Protein AF-A0A507BFT0-F1 (afdb_monomer_lite)

Sequence (90 aa):
MASFDPEDTSLRLNYLRGAVVVVITGSADGMGREAEKAARLAAEFSDRVAFVPMGICSHADTLSLFKKAVSLGGGIDHVITNGAIMEHPG

Structure (mmCIF, N/CA/C/O backbone):
data_AF-A0A507BFT0-F1
#
_entry.id   AF-A0A507BFT0-F1
#
loop_
_atom_site.group_PDB
_atom_site.id
_atom_site.type_symbol
_atom_site.label_atom_id
_atom_site.label_alt_id
_atom_site.label_comp_id
_atom_site.label_asym_id
_atom_site.label_entity_id
_atom_site.label_seq_id
_atom_site.pdbx_PDB_ins_code
_atom_site.Cartn_x
_atom_site.Cartn_y
_atom_site.Cartn_z
_atom_site.occupancy
_atom_site.B_iso_or_equiv
_atom_site.auth_seq_id
_atom_site.auth_comp_id
_atom_site.auth_asym_id
_atom_site.auth_at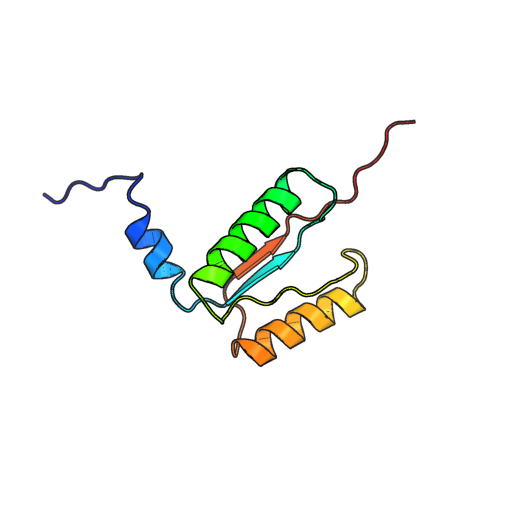om_id
_atom_site.pdbx_PDB_model_num
ATOM 1 N N . MET A 1 1 ? -30.396 25.479 7.203 1.00 43.06 1 MET A N 1
ATOM 2 C CA . MET A 1 1 ? -29.794 24.739 6.072 1.00 43.06 1 MET A CA 1
ATOM 3 C C . MET A 1 1 ? -28.321 24.579 6.384 1.00 43.06 1 MET A C 1
ATOM 5 O O . MET A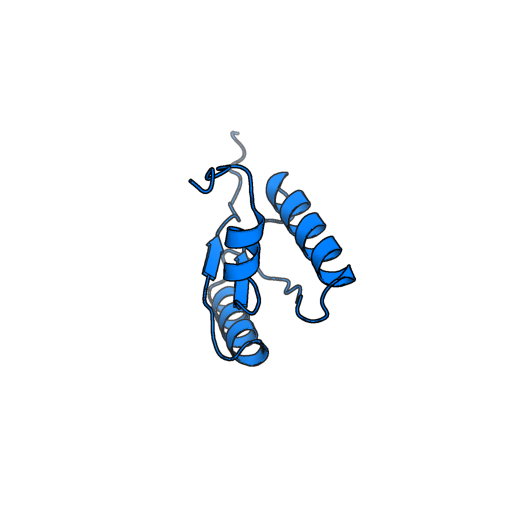 1 1 ? -27.675 25.593 6.601 1.00 43.06 1 MET A O 1
ATOM 9 N N . ALA A 1 2 ? -27.820 23.351 6.509 1.00 49.31 2 ALA A N 1
ATOM 10 C CA . ALA A 1 2 ? -26.383 23.128 6.652 1.00 49.31 2 ALA A CA 1
ATOM 11 C C . ALA A 1 2 ? -25.720 23.416 5.297 1.00 49.31 2 ALA A C 1
ATOM 13 O O . ALA A 1 2 ? -26.146 22.861 4.284 1.00 49.31 2 ALA A O 1
ATOM 14 N N . SER A 1 3 ? -24.752 24.332 5.262 1.00 56.78 3 SER A N 1
ATOM 15 C CA . SER A 1 3 ? -23.942 24.592 4.073 1.00 56.78 3 SER A CA 1
ATOM 16 C C . SER A 1 3 ? -22.963 23.437 3.889 1.00 56.78 3 SER A C 1
ATOM 18 O O . SER A 1 3 ? -22.188 23.140 4.793 1.00 56.78 3 SER A O 1
ATOM 20 N N . PHE A 1 4 ? -23.014 22.780 2.735 1.00 55.12 4 PHE A N 1
ATOM 21 C CA . PHE A 1 4 ? -21.985 21.836 2.319 1.00 55.12 4 PHE A CA 1
ATOM 22 C C . PHE A 1 4 ? -20.773 22.644 1.850 1.00 55.12 4 PHE A C 1
ATOM 24 O O . PHE A 1 4 ? -20.865 23.332 0.834 1.00 55.12 4 PHE A O 1
ATOM 31 N N . ASP A 1 5 ? -19.679 22.600 2.610 1.00 68.25 5 ASP A N 1
ATOM 32 C CA . ASP A 1 5 ? -18.383 23.097 2.155 1.00 68.25 5 ASP A CA 1
ATOM 33 C C . ASP A 1 5 ? -17.667 21.952 1.409 1.00 68.25 5 ASP A C 1
ATOM 35 O O . ASP A 1 5 ? -17.313 20.947 2.029 1.00 68.25 5 ASP A O 1
ATOM 39 N N . PRO A 1 6 ? -17.493 22.039 0.079 1.00 57.53 6 PRO A N 1
ATOM 40 C CA . PRO A 1 6 ? -16.840 20.995 -0.710 1.00 57.53 6 PRO A CA 1
ATOM 41 C C . PRO A 1 6 ? -15.352 20.794 -0.371 1.00 57.53 6 PRO A C 1
ATOM 43 O O . PRO A 1 6 ? -14.798 19.748 -0.733 1.00 57.53 6 PRO A O 1
ATOM 46 N N . GLU A 1 7 ? -14.733 21.752 0.325 1.00 71.38 7 GLU A N 1
ATOM 47 C CA . GLU A 1 7 ? -13.356 21.688 0.827 1.00 71.38 7 GLU A CA 1
ATOM 48 C C . GLU A 1 7 ? -13.275 21.129 2.259 1.00 71.38 7 GLU A C 1
ATOM 50 O O . GLU A 1 7 ? -12.181 20.853 2.760 1.00 71.38 7 GLU A O 1
ATOM 55 N N . ASP A 1 8 ? -14.416 20.886 2.918 1.00 68.88 8 ASP A N 1
ATOM 56 C CA . ASP A 1 8 ? -14.452 20.215 4.215 1.00 68.88 8 ASP A CA 1
ATOM 57 C C . ASP A 1 8 ? -14.111 18.725 4.048 1.00 68.88 8 ASP A C 1
ATOM 59 O O . ASP A 1 8 ? -14.937 17.849 3.765 1.00 68.88 8 ASP A O 1
ATOM 63 N N . THR A 1 9 ? -12.825 18.432 4.213 1.00 68.00 9 THR A N 1
ATOM 64 C CA . THR A 1 9 ? -12.262 17.086 4.093 1.00 68.00 9 THR A CA 1
ATOM 65 C C . THR A 1 9 ? -12.562 16.198 5.300 1.00 68.00 9 THR A C 1
ATOM 67 O O . THR A 1 9 ? -12.282 15.001 5.237 1.00 68.00 9 THR A O 1
ATOM 70 N N . SER A 1 10 ? -13.172 16.710 6.375 1.00 70.12 10 SER A N 1
ATOM 71 C CA . SER A 1 10 ? -13.398 15.953 7.616 1.00 70.12 10 SER A CA 1
ATOM 72 C C . SER A 1 10 ? -14.287 14.719 7.412 1.00 70.12 10 SER A C 1
ATOM 74 O O . SER A 1 10 ? -13.986 13.639 7.923 1.00 70.12 10 SER A O 1
ATOM 76 N N . LEU A 1 11 ? -15.334 14.835 6.591 1.00 60.00 11 LEU A N 1
ATOM 77 C CA . LEU A 1 11 ? -16.202 13.722 6.191 1.00 60.00 11 LEU A CA 1
ATOM 78 C C . LEU A 1 11 ? -15.452 12.678 5.350 1.00 60.00 11 LEU A C 1
ATOM 80 O O . LEU A 1 11 ? -15.611 11.478 5.575 1.00 60.00 11 LEU A O 1
ATOM 84 N N . ARG A 1 12 ? -14.590 13.123 4.425 1.00 65.25 12 ARG A N 1
ATOM 85 C CA . ARG A 1 12 ? -13.759 12.242 3.581 1.00 65.25 12 ARG A CA 1
ATOM 86 C C . ARG A 1 12 ? -12.696 11.510 4.405 1.00 65.25 12 ARG A C 1
ATOM 88 O O . ARG A 1 12 ? -12.455 10.327 4.189 1.00 65.25 12 ARG A O 1
ATOM 95 N N . LEU A 1 13 ? -12.103 12.188 5.384 1.00 67.44 13 LEU A N 1
ATOM 96 C CA . LEU A 1 13 ? -11.120 11.612 6.300 1.00 67.44 13 LEU A CA 1
ATOM 97 C C . LEU A 1 13 ? -11.761 10.628 7.283 1.00 67.44 13 LEU A C 1
ATOM 99 O O . LEU A 1 13 ? -11.177 9.586 7.569 1.00 67.44 13 LEU A O 1
ATOM 103 N N . ASN A 1 14 ? -12.978 10.907 7.756 1.00 69.50 14 ASN A N 1
ATOM 104 C CA . ASN A 1 14 ? -13.727 9.969 8.593 1.00 69.50 14 ASN A CA 1
ATOM 105 C C . ASN A 1 14 ? -14.100 8.686 7.842 1.00 69.50 14 ASN A C 1
ATOM 107 O O . ASN A 1 14 ? -14.066 7.620 8.445 1.00 69.50 14 ASN A O 1
ATOM 111 N N . TYR A 1 15 ? -14.400 8.764 6.543 1.00 66.50 15 TYR A N 1
ATOM 112 C CA . TYR A 1 15 ? -14.630 7.578 5.711 1.00 66.50 15 T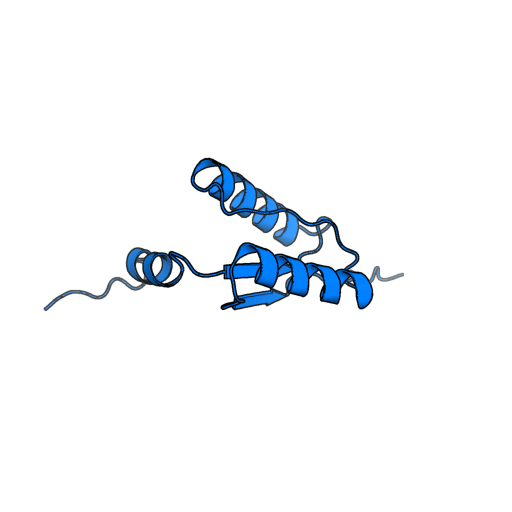YR A CA 1
ATOM 113 C C . TYR A 1 15 ? -13.383 6.682 5.612 1.00 66.50 15 TYR A C 1
ATOM 115 O O . TYR A 1 15 ? -13.491 5.461 5.635 1.00 66.50 15 TYR A O 1
ATOM 123 N N . LEU A 1 16 ? -12.190 7.279 5.565 1.00 70.44 16 LEU A N 1
ATOM 124 C CA . LEU A 1 16 ? -10.923 6.542 5.531 1.00 70.44 16 LEU A CA 1
ATOM 125 C C . LEU A 1 16 ? -10.472 6.047 6.914 1.00 70.44 16 LEU A C 1
ATOM 127 O O . LEU A 1 16 ? -9.509 5.284 7.019 1.00 70.44 16 LEU A O 1
ATOM 131 N N . ARG A 1 17 ? -11.141 6.461 7.996 1.00 74.19 17 ARG A N 1
ATOM 132 C CA . ARG A 1 17 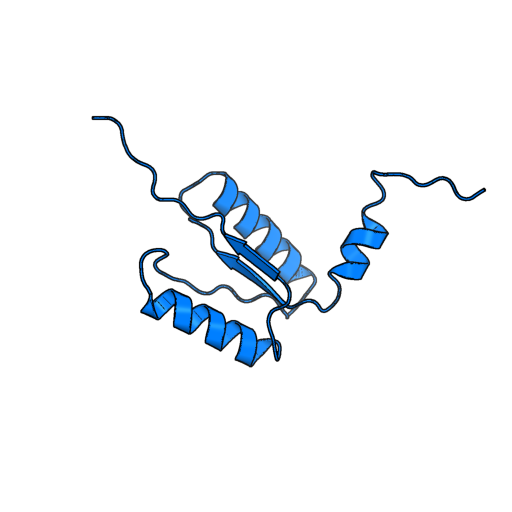? -10.760 6.080 9.356 1.00 74.19 17 ARG A CA 1
ATOM 133 C C . ARG A 1 17 ? -11.018 4.588 9.572 1.00 74.19 17 ARG A C 1
ATOM 135 O O . ARG A 1 17 ? -12.153 4.151 9.707 1.00 74.19 17 ARG A O 1
ATOM 142 N N . GLY A 1 18 ? -9.932 3.827 9.683 1.00 74.62 18 GLY A N 1
ATOM 143 C CA . GLY A 1 18 ? -9.967 2.376 9.874 1.00 74.62 18 GLY A CA 1
ATOM 144 C C . GLY A 1 18 ? -9.896 1.572 8.576 1.00 74.62 18 GLY A C 1
ATOM 145 O O . GLY A 1 18 ? -9.757 0.356 8.664 1.00 74.62 18 GLY A O 1
ATOM 146 N N . ALA A 1 19 ? -9.928 2.233 7.415 1.00 80.75 19 ALA A N 1
ATOM 147 C CA . ALA A 1 19 ? -9.739 1.581 6.129 1.00 80.75 19 ALA A CA 1
ATOM 148 C C . ALA A 1 19 ? -8.294 1.090 5.964 1.00 80.75 19 ALA A C 1
ATOM 150 O O . ALA A 1 19 ? -7.335 1.753 6.377 1.00 80.75 19 ALA A O 1
ATOM 151 N N . VAL A 1 20 ? -8.133 -0.055 5.311 1.00 83.81 20 VAL A N 1
ATOM 152 C CA . VAL A 1 20 ? -6.837 -0.592 4.898 1.00 83.81 20 VAL A CA 1
ATOM 153 C C . VAL A 1 20 ? -6.568 -0.133 3.473 1.00 83.81 20 VAL A C 1
ATOM 155 O O . VAL A 1 20 ? -7.177 -0.614 2.513 1.00 83.81 20 VAL A O 1
ATOM 158 N N . VAL A 1 21 ? -5.644 0.817 3.339 1.00 83.00 21 VAL A N 1
ATOM 159 C CA . VAL A 1 21 ? -5.271 1.419 2.056 1.00 83.00 21 VAL A CA 1
ATOM 160 C C . VAL A 1 21 ? -3.897 0.912 1.635 1.00 83.00 21 VAL A C 1
ATOM 162 O O . VAL A 1 21 ? -2.914 1.085 2.354 1.00 83.00 21 VAL A O 1
ATOM 165 N N . VAL A 1 22 ? -3.819 0.311 0.449 1.00 81.56 22 VAL A N 1
ATOM 166 C CA . VAL A 1 22 ? -2.556 -0.106 -0.171 1.00 81.56 22 VAL A CA 1
ATOM 167 C C . VAL A 1 22 ? -2.156 0.920 -1.224 1.00 81.56 22 VAL A C 1
ATOM 169 O O . VAL A 1 22 ? -2.889 1.141 -2.187 1.00 81.56 22 VAL A O 1
ATOM 172 N N . VAL A 1 23 ? -0.979 1.528 -1.068 1.00 82.69 23 VAL A N 1
ATOM 173 C CA . VAL A 1 23 ? -0.420 2.481 -2.038 1.00 82.69 23 VAL A CA 1
ATOM 174 C C . VAL A 1 23 ? 0.806 1.862 -2.699 1.00 82.69 23 VAL A C 1
ATOM 176 O O . VAL A 1 23 ? 1.786 1.550 -2.029 1.00 82.69 23 VAL A O 1
ATOM 179 N N . ILE A 1 24 ? 0.750 1.689 -4.018 1.00 81.56 24 ILE A N 1
ATOM 180 C CA . ILE A 1 24 ? 1.855 1.185 -4.840 1.00 81.56 24 ILE A CA 1
ATOM 181 C C . ILE A 1 24 ? 2.422 2.371 -5.611 1.00 81.56 24 ILE A C 1
ATOM 183 O O . ILE A 1 24 ? 1.722 2.959 -6.432 1.00 81.56 24 ILE A O 1
ATOM 187 N N . THR A 1 25 ? 3.676 2.740 -5.361 1.00 79.31 25 THR A N 1
ATOM 188 C CA . THR A 1 25 ? 4.291 3.929 -5.966 1.00 79.31 25 THR A CA 1
ATOM 189 C C . THR A 1 25 ? 5.760 3.706 -6.317 1.00 79.31 25 THR A C 1
ATOM 191 O O . THR A 1 25 ? 6.428 2.868 -5.710 1.00 79.31 25 THR A O 1
ATOM 194 N N . GLY A 1 26 ? 6.259 4.433 -7.320 1.00 73.62 26 GLY A N 1
ATOM 195 C CA . GLY A 1 26 ? 7.678 4.477 -7.650 1.00 73.62 26 GLY A CA 1
ATOM 196 C C . GLY A 1 26 ? 8.389 5.524 -6.795 1.00 73.62 26 GLY A C 1
ATOM 197 O O . GLY A 1 26 ? 8.101 6.708 -6.896 1.00 73.62 26 GLY A O 1
ATOM 198 N N . SER A 1 27 ? 9.371 5.125 -5.983 1.00 61.78 27 SER A N 1
ATOM 199 C CA . SER A 1 27 ? 10.121 6.070 -5.130 1.00 61.78 27 SER A CA 1
ATOM 200 C C . SER A 1 27 ? 10.976 7.083 -5.912 1.00 61.78 27 SER A C 1
ATOM 202 O O . SER A 1 27 ? 11.466 8.065 -5.349 1.00 61.78 27 SER A O 1
ATOM 204 N N . ALA A 1 28 ? 11.178 6.848 -7.212 1.00 60.34 28 ALA A N 1
ATOM 205 C CA . ALA A 1 28 ? 12.015 7.677 -8.070 1.00 60.34 28 ALA A CA 1
ATOM 206 C C . ALA A 1 28 ? 11.286 8.898 -8.658 1.00 60.34 28 ALA A C 1
ATOM 208 O O . ALA A 1 28 ? 11.961 9.845 -9.065 1.00 60.34 28 ALA A O 1
ATOM 209 N N . ASP A 1 29 ? 9.949 8.906 -8.689 1.00 63.47 29 ASP A N 1
ATOM 210 C CA . ASP A 1 29 ? 9.166 10.005 -9.258 1.00 63.47 29 ASP A CA 1
ATOM 211 C C . ASP A 1 29 ? 8.746 11.045 -8.195 1.00 63.47 29 ASP A C 1
ATOM 213 O O . ASP A 1 29 ? 8.798 10.812 -6.983 1.00 63.47 29 ASP A O 1
ATOM 217 N N . GLY A 1 30 ? 8.395 12.254 -8.650 1.00 66.06 30 GLY A N 1
ATOM 218 C CA . GLY A 1 30 ? 8.020 13.358 -7.760 1.00 66.06 30 GLY A CA 1
ATOM 219 C C . GLY A 1 30 ? 6.783 13.053 -6.911 1.00 66.06 30 GLY A C 1
ATOM 220 O O . GLY A 1 30 ? 6.709 13.503 -5.773 1.00 66.06 30 GLY A O 1
ATOM 221 N N . MET A 1 31 ? 5.844 12.248 -7.420 1.00 69.75 31 MET A N 1
ATOM 222 C CA . MET A 1 31 ? 4.608 11.911 -6.709 1.00 69.75 31 MET A CA 1
ATOM 223 C C . MET A 1 31 ? 4.820 10.818 -5.657 1.00 69.75 31 MET A C 1
ATOM 225 O O . MET A 1 31 ? 4.207 10.872 -4.594 1.00 69.75 31 MET A O 1
ATOM 229 N N . GLY A 1 32 ? 5.711 9.862 -5.899 1.00 70.06 32 GLY A N 1
ATOM 230 C CA . GLY A 1 32 ? 6.053 8.800 -4.965 1.00 70.06 32 GLY A CA 1
ATOM 231 C C . GLY A 1 32 ? 6.816 9.306 -3.756 1.00 70.06 32 GLY A C 1
ATOM 232 O O . GLY A 1 32 ? 6.561 8.843 -2.646 1.00 70.06 32 GLY A O 1
ATOM 233 N N . ARG A 1 33 ? 7.654 10.337 -3.921 1.00 71.88 33 ARG A N 1
ATOM 234 C CA . ARG A 1 33 ? 8.259 11.038 -2.775 1.00 71.88 33 ARG A CA 1
ATOM 235 C C . ARG A 1 33 ? 7.221 11.757 -1.920 1.00 71.88 33 ARG A C 1
ATOM 237 O O . ARG A 1 33 ? 7.329 11.725 -0.697 1.00 71.88 33 ARG A O 1
ATOM 244 N N . GLU A 1 34 ? 6.224 12.394 -2.530 1.00 77.88 34 GLU A N 1
ATOM 245 C CA . GLU A 1 34 ? 5.151 13.053 -1.775 1.00 77.88 34 GLU A CA 1
ATOM 246 C C . GLU A 1 34 ? 4.225 12.036 -1.094 1.00 77.88 34 GLU A C 1
ATOM 248 O O . GLU A 1 34 ? 3.866 12.223 0.068 1.00 77.88 34 GLU A O 1
ATOM 253 N N . ALA A 1 35 ? 3.922 10.910 -1.748 1.00 74.44 35 ALA A N 1
ATOM 254 C CA . ALA A 1 35 ? 3.197 9.799 -1.133 1.00 74.44 35 ALA A CA 1
ATOM 255 C C . ALA A 1 35 ? 3.973 9.195 0.051 1.00 74.44 35 ALA A C 1
ATOM 257 O O . ALA A 1 35 ? 3.389 8.933 1.102 1.00 74.44 35 ALA A O 1
ATOM 258 N N . GLU A 1 36 ? 5.294 9.028 -0.077 1.00 77.31 36 GLU A N 1
ATOM 259 C CA . GLU A 1 36 ? 6.152 8.569 1.017 1.00 77.31 36 GLU A CA 1
ATOM 260 C C . GLU A 1 36 ? 6.159 9.567 2.182 1.00 77.31 36 GLU A C 1
ATOM 262 O O . GLU A 1 36 ? 5.979 9.161 3.331 1.00 77.31 36 GLU A O 1
ATOM 267 N N . LYS A 1 37 ? 6.317 10.870 1.914 1.00 79.31 37 LYS A N 1
ATOM 268 C CA . LYS A 1 37 ? 6.241 11.917 2.949 1.00 79.31 37 LYS A CA 1
ATOM 269 C C . LYS A 1 37 ? 4.892 11.909 3.662 1.00 79.31 37 LYS A C 1
ATOM 271 O O . LYS A 1 37 ? 4.867 11.939 4.890 1.00 79.31 37 LYS A O 1
ATOM 276 N N . ALA A 1 38 ? 3.789 11.831 2.918 1.00 77.94 38 ALA A N 1
ATOM 277 C CA . ALA A 1 38 ? 2.446 11.771 3.487 1.00 77.94 38 ALA A CA 1
ATOM 278 C C . ALA A 1 38 ? 2.261 10.525 4.367 1.00 77.94 38 ALA A C 1
ATOM 280 O O . ALA A 1 38 ? 1.728 10.627 5.470 1.00 77.94 38 ALA A O 1
ATOM 281 N N . ALA A 1 39 ? 2.761 9.366 3.928 1.00 77.38 39 ALA A N 1
ATOM 282 C CA . ALA A 1 39 ? 2.727 8.137 4.716 1.00 77.38 39 ALA A CA 1
ATOM 283 C C . ALA A 1 39 ? 3.594 8.232 5.983 1.00 77.38 39 ALA A C 1
ATOM 285 O O . ALA A 1 39 ? 3.185 7.758 7.040 1.00 77.38 39 ALA A O 1
ATOM 286 N N . ARG A 1 40 ? 4.771 8.867 5.913 1.00 80.25 40 ARG A N 1
ATOM 287 C CA . ARG A 1 40 ? 5.640 9.088 7.083 1.00 80.25 40 ARG A CA 1
ATOM 288 C C . ARG A 1 40 ? 4.990 10.020 8.095 1.00 80.25 40 ARG A C 1
ATOM 290 O O . ARG A 1 40 ? 4.994 9.700 9.275 1.00 80.25 40 ARG A O 1
ATOM 297 N N . LEU A 1 41 ? 4.374 11.105 7.631 1.00 79.00 41 LEU A N 1
ATOM 298 C CA . LEU A 1 41 ? 3.595 11.993 8.488 1.00 79.00 41 LEU A CA 1
ATOM 299 C C . LEU A 1 41 ? 2.429 11.233 9.131 1.00 79.00 41 LEU A C 1
ATOM 301 O O . LEU A 1 41 ? 2.231 11.321 10.334 1.00 79.00 41 LEU A O 1
ATOM 305 N N . ALA A 1 42 ? 1.700 10.418 8.363 1.00 76.38 42 ALA A N 1
ATOM 306 C CA . ALA A 1 42 ? 0.638 9.575 8.909 1.00 76.38 42 ALA A CA 1
ATOM 307 C C . ALA A 1 42 ? 1.157 8.591 9.973 1.00 76.38 42 ALA A C 1
ATOM 309 O O . ALA A 1 42 ? 0.456 8.341 10.951 1.00 76.38 42 ALA A O 1
ATOM 310 N N . ALA A 1 43 ? 2.384 8.081 9.823 1.00 78.94 43 ALA A N 1
ATOM 311 C CA . ALA A 1 43 ? 3.018 7.190 10.792 1.00 78.94 43 ALA A CA 1
ATOM 312 C C . ALA A 1 43 ? 3.361 7.882 12.128 1.00 78.94 43 ALA A C 1
ATOM 314 O O . ALA A 1 43 ? 3.446 7.212 13.154 1.00 78.94 43 ALA A O 1
ATOM 315 N N . GLU A 1 44 ? 3.512 9.213 12.154 1.00 78.44 44 GLU A N 1
ATOM 316 C CA . GLU A 1 44 ? 3.664 9.976 13.407 1.00 78.44 44 GLU A CA 1
ATOM 317 C C . GLU A 1 44 ? 2.364 10.006 14.225 1.00 78.44 44 GLU A C 1
ATOM 319 O O . GLU A 1 44 ? 2.398 10.120 15.450 1.00 78.44 44 GLU A O 1
ATOM 324 N N . PHE A 1 45 ? 1.214 9.866 13.557 1.00 74.38 45 PHE A N 1
ATOM 325 C CA . PHE A 1 45 ? -0.115 9.908 14.174 1.00 74.38 45 PHE A CA 1
ATOM 326 C C . PHE A 1 45 ? -0.808 8.538 14.226 1.00 74.38 45 PHE A C 1
ATOM 328 O O . PHE A 1 45 ? -1.894 8.421 14.801 1.00 74.38 45 PHE A O 1
ATOM 335 N N . SER A 1 46 ? -0.216 7.500 13.629 1.00 75.56 46 SER A N 1
ATOM 336 C CA . SER A 1 46 ? -0.770 6.149 13.584 1.00 75.56 46 SER A CA 1
ATOM 337 C C . SER A 1 46 ? 0.318 5.081 13.506 1.00 75.56 46 SER A C 1
ATOM 339 O O . SER A 1 46 ? 1.180 5.094 12.637 1.00 75.56 46 SER A O 1
ATOM 341 N N . ASP A 1 47 ? 0.194 4.064 14.348 1.00 77.75 47 ASP A N 1
ATOM 342 C CA . ASP A 1 47 ? 1.001 2.842 14.330 1.00 77.75 47 ASP A CA 1
ATOM 343 C C . ASP A 1 47 ? 0.609 1.860 13.207 1.00 77.75 47 ASP A C 1
ATOM 345 O O . ASP A 1 47 ? 1.218 0.801 13.057 1.00 77.75 47 ASP A O 1
ATOM 349 N N . ARG A 1 48 ? -0.398 2.199 12.391 1.00 80.62 48 ARG A N 1
ATOM 350 C CA . ARG A 1 48 ? -0.966 1.323 11.351 1.00 80.62 48 ARG A CA 1
ATOM 351 C C . ARG A 1 48 ? -0.384 1.547 9.957 1.00 80.62 48 ARG A C 1
ATOM 353 O O . ARG A 1 48 ? -0.965 1.098 8.971 1.00 80.62 48 ARG A O 1
ATOM 360 N N . VAL A 1 49 ? 0.753 2.230 9.856 1.00 83.69 49 VAL A N 1
ATOM 361 C CA . VAL A 1 49 ? 1.446 2.463 8.584 1.00 83.69 49 VAL A CA 1
ATOM 362 C C . VAL A 1 49 ? 2.587 1.460 8.424 1.00 83.69 49 VAL A C 1
ATOM 364 O O . VAL A 1 49 ? 3.460 1.354 9.281 1.00 83.69 49 VAL A O 1
ATOM 367 N N . ALA A 1 50 ? 2.603 0.737 7.302 1.00 85.81 50 ALA A N 1
ATOM 368 C CA . ALA A 1 50 ? 3.661 -0.210 6.964 1.00 85.81 50 ALA A CA 1
ATOM 369 C C . ALA A 1 50 ? 4.286 0.133 5.608 1.00 85.81 50 ALA A C 1
ATOM 371 O O . ALA A 1 50 ? 3.586 0.260 4.606 1.00 85.81 50 ALA A O 1
ATOM 372 N N . PHE A 1 51 ? 5.616 0.224 5.574 1.00 86.12 51 P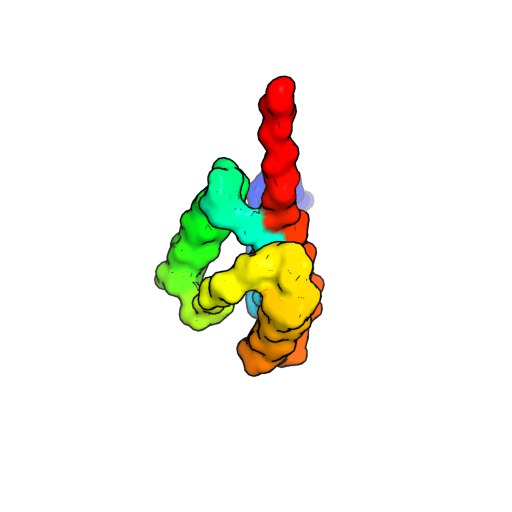HE A N 1
ATOM 373 C CA . PHE A 1 51 ? 6.381 0.390 4.342 1.00 86.12 51 PHE A CA 1
ATOM 374 C C . PHE A 1 51 ? 6.909 -0.967 3.887 1.00 86.12 51 PHE A C 1
ATOM 376 O O . PHE A 1 51 ? 7.577 -1.668 4.648 1.00 86.12 51 PHE A O 1
ATOM 383 N N . VAL A 1 52 ? 6.611 -1.336 2.643 1.00 85.94 52 VAL A N 1
ATOM 384 C CA . VAL A 1 52 ? 7.012 -2.621 2.063 1.00 85.94 52 VAL A CA 1
ATOM 385 C C . VAL A 1 52 ? 7.769 -2.351 0.764 1.00 85.94 52 VAL A C 1
ATOM 387 O O . VAL A 1 52 ? 7.152 -1.941 -0.219 1.00 85.94 52 VAL A O 1
ATOM 390 N N . PRO A 1 53 ? 9.097 -2.559 0.734 1.00 83.69 53 PRO A N 1
ATOM 391 C CA . PRO A 1 53 ? 9.855 -2.524 -0.509 1.00 83.69 53 PRO A CA 1
ATOM 392 C C . PRO A 1 53 ? 9.331 -3.585 -1.481 1.00 83.69 53 PRO A C 1
ATOM 394 O O . PRO A 1 53 ? 9.138 -4.737 -1.093 1.00 83.69 53 PRO A O 1
ATOM 397 N N . MET A 1 54 ? 9.114 -3.204 -2.738 1.00 84.81 54 MET A N 1
ATOM 398 C CA . MET A 1 54 ? 8.676 -4.123 -3.788 1.00 84.81 54 MET A CA 1
ATOM 399 C C . MET A 1 54 ? 9.164 -3.677 -5.166 1.00 84.81 54 MET A C 1
ATOM 401 O O . MET A 1 54 ? 9.291 -2.480 -5.434 1.00 84.81 54 MET A O 1
ATOM 405 N N . GLY A 1 55 ? 9.373 -4.630 -6.070 1.00 84.94 55 GLY A N 1
ATOM 406 C CA . GLY A 1 55 ? 9.462 -4.368 -7.500 1.00 84.94 55 GLY A CA 1
ATOM 407 C C . GLY A 1 55 ? 8.067 -4.272 -8.111 1.00 84.94 55 GLY A C 1
ATOM 408 O O . GLY A 1 55 ? 7.335 -5.256 -8.135 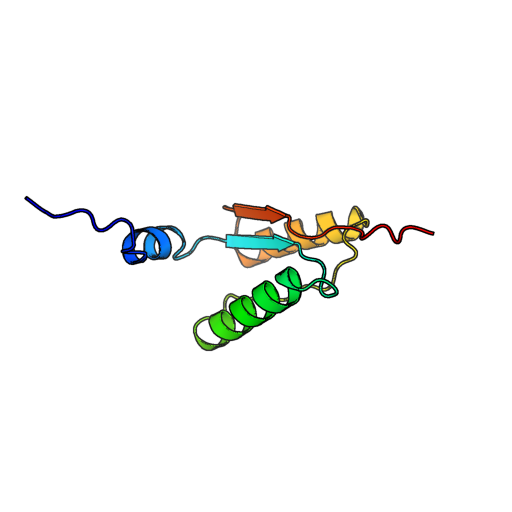1.00 84.94 55 GLY A O 1
ATOM 409 N N . ILE A 1 56 ? 7.698 -3.114 -8.666 1.00 81.56 56 ILE A N 1
ATOM 410 C CA . ILE A 1 56 ? 6.358 -2.911 -9.251 1.00 81.56 56 ILE A CA 1
ATOM 411 C C . ILE A 1 56 ? 6.043 -3.845 -10.430 1.00 81.56 56 ILE A C 1
ATOM 413 O O . ILE A 1 56 ? 4.891 -4.198 -10.654 1.00 81.56 56 ILE A O 1
ATOM 417 N N . CYS A 1 57 ? 7.071 -4.298 -11.153 1.00 84.75 57 CYS A N 1
ATOM 418 C CA . CYS A 1 57 ? 6.922 -5.263 -12.245 1.00 84.75 57 CYS A CA 1
ATOM 419 C C . CYS A 1 57 ? 6.951 -6.727 -11.767 1.00 84.75 57 CYS A C 1
ATOM 421 O O . CYS A 1 57 ? 6.765 -7.640 -12.570 1.00 84.75 57 CYS A O 1
ATOM 423 N N . SER A 1 58 ? 7.213 -6.977 -10.479 1.00 87.62 58 SER A N 1
ATOM 424 C CA . SER A 1 58 ? 7.260 -8.324 -9.911 1.00 87.62 58 SER A CA 1
ATOM 425 C C . SER A 1 58 ? 5.862 -8.749 -9.472 1.00 87.62 58 SER A C 1
ATOM 427 O O . SER A 1 58 ? 5.298 -8.234 -8.502 1.00 87.62 58 SER A O 1
ATOM 429 N N . HIS A 1 59 ? 5.303 -9.744 -10.164 1.00 89.38 59 HIS A N 1
ATOM 430 C CA . HIS A 1 59 ? 4.052 -10.374 -9.744 1.00 89.38 59 HIS A CA 1
ATOM 431 C C . HIS A 1 59 ? 4.169 -10.980 -8.336 1.00 89.38 59 HIS A C 1
ATOM 433 O O . HIS A 1 59 ? 3.248 -10.854 -7.530 1.00 89.38 59 HIS A O 1
ATOM 439 N N . ALA A 1 60 ? 5.310 -11.603 -8.025 1.00 92.62 60 ALA A N 1
ATOM 440 C CA . ALA A 1 60 ? 5.553 -12.219 -6.724 1.00 92.62 60 ALA A CA 1
ATOM 441 C C . ALA A 1 60 ? 5.568 -11.181 -5.591 1.00 92.62 60 ALA A C 1
ATOM 443 O O . ALA A 1 60 ? 4.960 -11.411 -4.541 1.00 92.62 60 ALA A O 1
ATOM 444 N N . ASP A 1 61 ? 6.197 -10.026 -5.813 1.00 91.00 61 ASP A N 1
ATOM 445 C CA . ASP A 1 61 ? 6.262 -8.956 -4.812 1.00 91.00 61 ASP A CA 1
ATOM 446 C C . ASP A 1 61 ? 4.890 -8.313 -4.634 1.00 91.00 61 ASP A C 1
ATOM 448 O O . ASP A 1 61 ? 4.454 -8.088 -3.507 1.00 91.00 61 ASP A O 1
ATOM 452 N N . THR A 1 62 ? 4.173 -8.095 -5.739 1.00 90.25 62 THR A N 1
ATOM 453 C CA . THR A 1 62 ? 2.802 -7.577 -5.716 1.00 90.25 62 THR A CA 1
ATOM 454 C C . THR A 1 62 ? 1.908 -8.509 -4.902 1.00 90.25 62 THR A C 1
ATOM 456 O O . THR A 1 62 ? 1.300 -8.088 -3.923 1.00 90.25 62 THR A O 1
ATOM 459 N N . LEU A 1 63 ? 1.892 -9.808 -5.210 1.00 92.75 63 LEU A N 1
ATOM 460 C CA . LEU A 1 63 ? 1.115 -10.788 -4.448 1.00 92.75 63 LEU A CA 1
ATOM 461 C C . LEU A 1 63 ? 1.502 -10.805 -2.960 1.00 92.75 63 LEU A C 1
ATOM 463 O O . LEU A 1 63 ? 0.633 -10.922 -2.094 1.00 92.75 63 LEU A O 1
ATOM 467 N N . SER A 1 64 ? 2.794 -10.678 -2.657 1.00 92.31 64 SER A N 1
ATOM 468 C CA . SER A 1 64 ? 3.299 -10.631 -1.283 1.00 92.31 64 SER A CA 1
ATOM 469 C C . SER A 1 64 ? 2.830 -9.380 -0.538 1.00 92.31 64 SER A C 1
ATOM 471 O O . SER A 1 64 ? 2.413 -9.493 0.616 1.00 92.31 64 SER A O 1
ATOM 473 N N . LEU A 1 65 ? 2.808 -8.216 -1.196 1.00 91.62 65 LEU A N 1
ATOM 474 C CA . LEU A 1 65 ? 2.261 -6.972 -0.649 1.00 91.62 65 LEU A CA 1
ATOM 475 C C . LEU A 1 65 ? 0.780 -7.132 -0.288 1.00 91.62 65 LEU A C 1
ATOM 477 O O . LEU A 1 65 ? 0.393 -6.842 0.843 1.00 91.62 65 LEU A O 1
ATOM 481 N N . PHE A 1 66 ? -0.038 -7.645 -1.210 1.00 93.25 66 PHE A N 1
ATOM 482 C CA . PHE A 1 66 ? -1.469 -7.854 -0.968 1.00 93.25 66 PHE A CA 1
ATOM 483 C C . PHE A 1 66 ? -1.715 -8.828 0.190 1.00 93.25 66 PHE A C 1
ATOM 485 O O . PHE A 1 66 ? -2.502 -8.540 1.091 1.00 93.25 66 PHE A O 1
ATOM 492 N N . LYS A 1 67 ? -0.988 -9.952 0.231 1.00 93.44 67 LYS A N 1
ATOM 493 C CA . LYS A 1 67 ? -1.059 -10.901 1.355 1.00 93.44 67 LYS A CA 1
ATOM 494 C C . LYS A 1 67 ? -0.671 -10.250 2.679 1.00 93.44 67 LYS A C 1
ATOM 496 O O . LYS A 1 67 ? -1.321 -10.497 3.693 1.00 93.44 67 LYS A O 1
ATOM 501 N N . LYS A 1 68 ? 0.369 -9.412 2.683 1.00 90.88 68 LYS A N 1
ATOM 502 C CA . LYS A 1 68 ? 0.801 -8.690 3.881 1.00 90.88 68 LYS A CA 1
ATOM 503 C C . LYS A 1 68 ? -0.257 -7.692 4.345 1.00 90.88 68 LYS A C 1
ATOM 505 O O . LYS A 1 68 ? -0.541 -7.660 5.537 1.00 90.88 68 LYS A O 1
ATOM 510 N N . ALA A 1 69 ? -0.865 -6.937 3.433 1.00 90.62 69 ALA A N 1
ATOM 511 C CA . ALA A 1 69 ? -1.926 -5.986 3.758 1.00 90.62 69 ALA A CA 1
ATOM 512 C C . ALA A 1 69 ? -3.150 -6.687 4.368 1.00 90.62 69 ALA A C 1
ATOM 514 O O . ALA A 1 69 ? -3.596 -6.296 5.442 1.00 90.62 69 ALA A O 1
ATOM 515 N N . VAL A 1 70 ? -3.604 -7.797 3.774 1.00 91.88 70 VAL A N 1
ATOM 516 C CA . VAL A 1 70 ? -4.679 -8.627 4.349 1.00 91.88 70 VAL A CA 1
ATOM 517 C C . VAL A 1 70 ? -4.281 -9.192 5.715 1.00 91.88 70 VAL A C 1
ATOM 519 O O . VAL A 1 70 ? -5.082 -9.175 6.642 1.00 91.88 70 VAL A O 1
ATOM 522 N N . SER A 1 71 ? -3.041 -9.659 5.879 1.00 91.12 71 SER A N 1
ATOM 523 C CA . SER A 1 71 ? -2.562 -10.180 7.165 1.00 91.12 71 SER A CA 1
ATOM 524 C C . SER A 1 71 ? -2.504 -9.118 8.267 1.00 91.12 71 SER A C 1
ATOM 526 O O . SER A 1 71 ? -2.637 -9.478 9.433 1.00 91.12 71 SER A O 1
ATOM 528 N N . LEU A 1 72 ? -2.246 -7.853 7.927 1.00 86.88 72 LEU A N 1
ATOM 529 C CA . LEU A 1 72 ? -2.164 -6.752 8.891 1.00 86.88 72 LEU A CA 1
ATOM 530 C C . LEU A 1 72 ? -3.535 -6.135 9.186 1.00 86.88 72 LEU A C 1
ATOM 532 O O . LEU A 1 72 ? -3.795 -5.742 10.319 1.00 86.88 72 LEU A O 1
ATOM 536 N N . GLY A 1 73 ? -4.389 -6.031 8.169 1.00 85.62 73 GLY A N 1
ATOM 537 C CA . GLY A 1 73 ? -5.639 -5.276 8.226 1.00 85.62 73 GLY A CA 1
ATOM 538 C C . GLY A 1 73 ? -6.917 -6.113 8.171 1.00 85.62 73 GLY A C 1
ATOM 539 O O . GLY A 1 73 ? -8.004 -5.560 8.279 1.00 85.62 73 GLY A O 1
ATOM 540 N N . GLY A 1 74 ? -6.824 -7.432 7.979 1.00 89.19 74 GLY A N 1
ATOM 541 C CA . GLY A 1 74 ? -7.977 -8.328 7.810 1.00 89.19 74 GLY A CA 1
ATOM 542 C C . GLY A 1 74 ? -8.667 -8.234 6.441 1.00 89.19 74 GLY A C 1
ATOM 543 O O . GLY A 1 74 ? -9.543 -9.043 6.144 1.00 89.19 74 GLY A O 1
ATOM 544 N N . GLY A 1 75 ? -8.259 -7.288 5.593 1.00 91.56 75 GLY A N 1
ATOM 545 C CA . GLY A 1 75 ? -8.830 -7.015 4.278 1.00 91.56 75 GLY A CA 1
ATOM 546 C C . GLY A 1 75 ? -8.111 -5.854 3.591 1.00 91.56 75 GLY A C 1
ATOM 547 O O . GLY A 1 75 ? -7.111 -5.354 4.102 1.00 91.56 75 GLY A O 1
ATOM 548 N N . ILE A 1 76 ? -8.600 -5.458 2.416 1.00 91.62 76 ILE A N 1
ATOM 549 C CA . ILE A 1 76 ? -8.144 -4.272 1.680 1.00 91.62 76 ILE A CA 1
ATOM 550 C C . ILE A 1 76 ? -9.389 -3.553 1.174 1.00 91.62 76 ILE A C 1
ATOM 552 O O . ILE A 1 76 ? -10.179 -4.153 0.447 1.00 91.62 76 ILE A O 1
ATOM 556 N N . ASP A 1 77 ? -9.533 -2.280 1.531 1.00 89.94 77 ASP A N 1
ATOM 557 C CA . ASP A 1 77 ? -10.669 -1.452 1.110 1.00 89.94 77 ASP A CA 1
ATOM 558 C C . ASP A 1 77 ? -10.336 -0.664 -0.159 1.00 89.94 77 ASP A C 1
ATOM 560 O O . ASP A 1 77 ? -11.160 -0.526 -1.065 1.00 89.94 77 ASP A O 1
ATOM 564 N N . HIS A 1 78 ? -9.098 -0.167 -0.245 1.00 89.12 78 HIS A N 1
ATOM 565 C CA . HIS A 1 78 ? -8.645 0.679 -1.342 1.00 89.12 78 HIS A CA 1
ATOM 566 C C . HIS A 1 78 ? -7.240 0.311 -1.810 1.00 89.12 78 HIS A C 1
ATOM 568 O O . HIS A 1 78 ? -6.341 0.037 -1.012 1.00 89.12 78 HIS A O 1
ATOM 574 N N . VAL A 1 79 ? -7.045 0.380 -3.126 1.00 89.19 79 VAL A N 1
ATOM 575 C CA . VAL A 1 79 ? -5.741 0.239 -3.777 1.00 89.19 79 VAL A CA 1
ATOM 576 C C . VAL A 1 79 ? -5.497 1.476 -4.630 1.00 89.19 79 VAL A C 1
ATOM 578 O O . VAL A 1 79 ? -6.321 1.817 -5.476 1.00 89.19 79 VAL A O 1
ATOM 581 N N . ILE A 1 80 ? -4.358 2.131 -4.421 1.00 85.25 80 ILE A N 1
ATOM 582 C CA . ILE A 1 80 ? -3.898 3.270 -5.219 1.00 85.25 80 ILE A CA 1
ATOM 583 C C . ILE A 1 80 ? -2.650 2.832 -5.983 1.00 85.25 80 ILE A C 1
ATOM 585 O O . ILE A 1 80 ? -1.606 2.573 -5.385 1.00 85.25 80 ILE A O 1
ATOM 589 N N . THR A 1 81 ? -2.751 2.749 -7.308 1.00 86.19 81 THR A N 1
ATOM 590 C CA . THR A 1 81 ? -1.642 2.376 -8.196 1.00 86.19 81 THR A CA 1
ATOM 591 C C . THR A 1 81 ? -1.066 3.621 -8.858 1.00 86.19 81 THR A C 1
ATOM 593 O O . THR A 1 81 ? -1.634 4.138 -9.817 1.00 86.19 81 THR A O 1
ATOM 596 N N . ASN A 1 82 ? 0.058 4.102 -8.340 1.00 80.12 82 ASN A N 1
ATOM 597 C CA . ASN A 1 82 ? 0.745 5.308 -8.799 1.00 80.12 82 ASN A CA 1
ATOM 598 C C . ASN A 1 82 ? 2.232 5.060 -9.111 1.00 80.12 82 ASN A C 1
ATOM 600 O O . ASN A 1 82 ? 3.042 5.976 -9.070 1.00 80.12 82 ASN A O 1
ATOM 604 N N . GLY A 1 83 ? 2.648 3.815 -9.334 1.00 76.19 83 GLY A N 1
ATOM 605 C CA . GLY A 1 83 ? 3.995 3.555 -9.832 1.00 76.19 83 GLY A CA 1
ATOM 606 C C . GLY A 1 83 ? 3.979 3.356 -11.341 1.00 76.19 83 GLY A C 1
ATOM 607 O O . GLY A 1 83 ? 3.109 2.666 -11.872 1.00 76.19 83 GLY A O 1
ATOM 608 N N . ALA A 1 84 ? 4.953 3.953 -12.017 1.00 74.38 84 ALA A N 1
ATOM 609 C CA . ALA A 1 84 ? 5.138 3.846 -13.456 1.00 74.38 84 ALA A CA 1
ATOM 610 C C . ALA A 1 84 ? 6.608 3.563 -13.789 1.00 74.38 84 ALA A C 1
ATOM 612 O O . ALA A 1 84 ? 7.513 3.877 -13.014 1.00 74.38 84 ALA A O 1
ATOM 613 N N . ILE A 1 85 ? 6.843 2.976 -14.962 1.00 73.75 85 ILE A N 1
ATOM 614 C CA . ILE A 1 85 ? 8.170 2.924 -15.576 1.00 73.75 85 ILE A CA 1
ATOM 615 C C . ILE A 1 85 ? 8.292 4.191 -16.420 1.00 73.75 85 ILE A C 1
ATOM 617 O O . ILE A 1 85 ? 7.490 4.394 -17.329 1.00 73.75 85 ILE A O 1
ATOM 621 N N . MET A 1 86 ? 9.258 5.057 -16.112 1.00 69.69 86 MET A N 1
ATOM 622 C CA . MET A 1 86 ? 9.550 6.196 -16.982 1.00 69.69 86 MET A CA 1
ATOM 623 C C . MET A 1 86 ? 10.338 5.702 -18.197 1.00 69.69 86 MET A C 1
ATOM 625 O O . MET A 1 86 ? 11.442 5.178 -18.049 1.00 69.69 86 MET A O 1
ATOM 629 N N . GLU A 1 87 ? 9.778 5.870 -19.394 1.00 65.50 87 GLU A N 1
ATOM 630 C CA . GLU A 1 87 ? 10.537 5.732 -20.636 1.00 65.50 87 GLU A CA 1
ATOM 631 C C . GLU A 1 87 ? 11.467 6.944 -20.780 1.00 65.50 87 GLU A C 1
ATOM 633 O O . GLU A 1 87 ? 11.020 8.090 -20.732 1.00 65.50 87 GLU A O 1
ATOM 638 N N . HIS A 1 88 ? 12.769 6.706 -20.949 1.00 56.94 88 HIS A N 1
ATOM 639 C CA . HIS A 1 88 ? 13.686 7.748 -21.401 1.00 56.94 88 HIS A CA 1
ATOM 640 C C . HIS A 1 88 ? 13.610 7.822 -22.933 1.00 56.94 88 HIS A C 1
ATOM 642 O O . HIS A 1 88 ? 13.922 6.820 -23.581 1.00 56.94 88 HIS A O 1
ATOM 648 N N . PRO A 1 89 ? 13.223 8.967 -23.530 1.00 59.66 89 PRO A N 1
ATOM 649 C CA . PRO A 1 89 ? 13.392 9.158 -24.960 1.00 59.66 89 PRO A CA 1
ATOM 650 C C . PRO A 1 89 ? 14.893 9.179 -25.268 1.00 59.66 89 PRO A C 1
ATOM 652 O O . PRO A 1 89 ? 15.646 9.912 -24.622 1.00 59.66 89 PRO A O 1
ATOM 655 N N . GLY A 1 90 ? 15.306 8.311 -26.194 1.00 54.97 90 GLY A N 1
ATOM 656 C CA . GLY A 1 90 ? 16.663 8.273 -26.742 1.00 54.97 90 GLY A CA 1
ATOM 657 C C . GLY A 1 90 ? 16.956 9.433 -27.681 1.00 54.97 90 GLY A C 1
ATOM 658 O O . GLY A 1 90 ? 15.992 10.047 -28.192 1.00 54.97 90 GLY A O 1
#

Secondary structure (DSSP, 8-state):
-----TT-THHHHHHHTT--EEEEE-TTSHHHHHHHHHHHHHHHH-TT-------TT-HHHHHHHHHHHHHHHSS-SEEEEE--PPPPP-

Radius of gyration: 15.86 Å; chains: 1; bounding box: 46×37×41 Å

pLDDT: mean 77.42, std 11.36, range [43.06, 93.44]

InterPro domains:
  IPR036291 NAD(P)-binding domain superfamily [SSF51735] (21-87)

Organism: NCBI:txid1093900

Foldseek 3Di:
DDDDDVPPCVVVVVVCVLAQEAEAADCPDPVVVVVVVVLVVVVVVDVLGDDQDDDPPDPVRVVVSLVVSCVSRVHHDYYHYHYDDDDDDD